Protein AF-A0A9X1MPF7-F1 (afdb_monomer_lite)

Secondary structure (DSSP, 8-state):
--TTTT-HHHHHHHHHHHHHTT---HHHHHHHHHHHHHHHHHHT--S-HHHHHHHHHT--TTHHHHHHHHHHHHHHHHHHTT----HHHHHHHHHHHHS--------------

Radius of gyration: 17.19 Å; chains: 1; bounding box: 31×60×39 Å

pLDDT: mean 84.71, std 15.12, range [46.09, 96.06]

Structure (mmCIF, N/CA/C/O backbone):
data_AF-A0A9X1MPF7-F1
#
_entry.id   AF-A0A9X1MPF7-F1
#
loop_
_atom_site.group_PDB
_atom_site.id
_atom_site.type_symbol
_atom_site.label_atom_id
_atom_site.label_alt_id
_atom_site.label_comp_id
_atom_site.label_asym_id
_atom_site.label_entity_id
_atom_site.label_seq_id
_atom_site.pdbx_PDB_ins_code
_atom_site.Cartn_x
_atom_site.Cartn_y
_atom_site.Cartn_z
_atom_site.occupancy
_atom_site.B_iso_or_equiv
_atom_site.auth_seq_id
_atom_site.auth_comp_id
_atom_site.auth_asym_id
_atom_site.auth_atom_id
_atom_site.pdbx_PDB_model_num
ATOM 1 N N . MET A 1 1 ? -15.363 -16.070 -10.287 1.00 47.88 1 MET A N 1
ATOM 2 C CA . MET A 1 1 ? -15.339 -15.785 -8.842 1.00 47.88 1 MET A CA 1
ATOM 3 C C . MET A 1 1 ? -14.315 -14.691 -8.651 1.00 47.88 1 MET A C 1
ATOM 5 O O . MET A 1 1 ? -13.195 -14.834 -9.128 1.00 47.88 1 MET A O 1
ATOM 9 N N . SER A 1 2 ? -14.734 -13.536 -8.148 1.00 58.28 2 SER A N 1
ATOM 10 C CA . SER A 1 2 ? -13.837 -12.397 -7.958 1.00 58.28 2 SER A CA 1
ATOM 11 C C . SER A 1 2 ? -12.831 -12.764 -6.867 1.00 58.28 2 SER A C 1
ATOM 13 O O . SER A 1 2 ? -13.246 -13.209 -5.804 1.00 58.28 2 SER A O 1
ATOM 15 N N . ARG A 1 3 ? -11.527 -12.550 -7.092 1.00 61.03 3 ARG A N 1
ATOM 16 C CA . ARG A 1 3 ? -10.439 -12.687 -6.090 1.00 61.03 3 ARG A CA 1
ATOM 17 C C . ARG A 1 3 ? -10.778 -12.042 -4.733 1.00 61.03 3 ARG A C 1
ATOM 19 O O . ARG A 1 3 ? -10.236 -12.419 -3.700 1.00 61.03 3 ARG A O 1
ATOM 26 N N . TYR A 1 4 ? -11.691 -11.073 -4.754 1.00 65.56 4 TYR A N 1
ATOM 27 C CA . TYR A 1 4 ? -12.123 -10.271 -3.617 1.00 65.56 4 TYR A CA 1
ATOM 28 C C . TYR A 1 4 ? -13.459 -10.719 -2.996 1.00 65.56 4 TYR A C 1
ATOM 30 O O . TYR A 1 4 ? -13.888 -10.123 -2.007 1.00 65.56 4 TYR A O 1
ATOM 38 N N . GLU A 1 5 ? -14.137 -11.740 -3.538 1.00 55.34 5 GLU A N 1
ATOM 39 C CA . GLU A 1 5 ? -15.345 -12.309 -2.923 1.00 55.34 5 GLU A CA 1
ATOM 40 C C . GLU A 1 5 ? -14.992 -12.898 -1.550 1.00 55.34 5 GLU A C 1
ATOM 42 O O . GLU A 1 5 ? -14.202 -13.830 -1.434 1.00 55.34 5 GLU A O 1
ATOM 47 N N . GLY A 1 6 ? -15.541 -12.302 -0.487 1.00 62.19 6 GLY A N 1
ATOM 48 C CA . GLY A 1 6 ? -15.300 -12.723 0.897 1.00 62.19 6 GLY A CA 1
ATOM 49 C C . GLY A 1 6 ? -13.964 -12.275 1.504 1.00 62.19 6 GLY A C 1
ATOM 50 O O . GLY A 1 6 ? -13.752 -12.495 2.693 1.00 62.19 6 GLY A O 1
ATOM 51 N N . LYS A 1 7 ? -13.084 -11.604 0.743 1.00 69.12 7 LYS A N 1
ATOM 52 C CA . LYS A 1 7 ? -11.764 -11.136 1.214 1.00 69.12 7 LYS A CA 1
ATOM 53 C C . LYS A 1 7 ? -11.575 -9.620 1.012 1.00 69.12 7 LYS A C 1
ATOM 55 O O . LYS A 1 7 ? -10.632 -9.209 0.333 1.00 69.12 7 LYS A O 1
ATOM 60 N N . PRO A 1 8 ? -12.424 -8.753 1.606 1.00 74.62 8 PRO A N 1
ATOM 61 C CA . PRO A 1 8 ? -12.294 -7.295 1.464 1.00 74.62 8 PRO A CA 1
ATOM 62 C C . PRO A 1 8 ? -10.932 -6.773 1.949 1.00 74.62 8 PRO A C 1
ATOM 64 O O . PRO A 1 8 ? -10.425 -5.778 1.437 1.00 74.62 8 PRO A O 1
ATOM 67 N N . PHE A 1 9 ? -10.306 -7.487 2.884 1.00 83.31 9 PHE A N 1
ATOM 68 C CA . PHE A 1 9 ? -9.011 -7.129 3.444 1.00 83.31 9 PHE A CA 1
ATOM 69 C C . PHE A 1 9 ? -7.839 -7.302 2.464 1.00 83.31 9 PHE A C 1
ATOM 71 O O . PHE A 1 9 ? -6.931 -6.478 2.452 1.00 83.31 9 PHE A O 1
ATOM 78 N N . VAL A 1 10 ? -7.894 -8.285 1.556 1.00 86.44 10 VAL A N 1
ATOM 79 C CA . VAL A 1 10 ? -6.868 -8.468 0.507 1.00 86.44 10 VAL A CA 1
ATOM 80 C C . VAL A 1 10 ? -6.771 -7.221 -0.370 1.00 86.44 10 VAL A C 1
ATOM 82 O O . VAL A 1 10 ? -5.675 -6.748 -0.663 1.00 86.44 10 VAL A O 1
ATOM 85 N N . ARG A 1 11 ? -7.914 -6.621 -0.720 1.00 87.44 11 ARG A N 1
ATOM 86 C CA . ARG A 1 11 ? -7.928 -5.380 -1.500 1.00 87.44 11 ARG A CA 1
ATOM 87 C C . ARG A 1 11 ? -7.300 -4.207 -0.740 1.00 87.44 11 ARG A C 1
ATOM 89 O O . ARG A 1 11 ? -6.639 -3.381 -1.360 1.00 87.44 11 ARG A O 1
ATOM 96 N N . LEU A 1 12 ? -7.481 -4.139 0.582 1.00 90.00 12 LEU A N 1
ATOM 97 C CA . LEU A 1 12 ? -6.854 -3.110 1.420 1.00 90.00 12 LEU A CA 1
ATOM 98 C C . LEU A 1 12 ? -5.329 -3.249 1.440 1.00 90.00 12 LEU A C 1
ATOM 100 O O . LEU A 1 12 ? -4.634 -2.240 1.344 1.00 90.00 12 LEU A O 1
ATOM 104 N N . ILE A 1 13 ? -4.810 -4.479 1.490 1.00 91.81 13 ILE A N 1
ATOM 105 C CA . ILE A 1 13 ? -3.366 -4.741 1.426 1.00 91.81 13 ILE A CA 1
ATOM 106 C C . ILE A 1 13 ? -2.806 -4.348 0.051 1.00 91.81 13 ILE A C 1
ATOM 108 O O . ILE A 1 13 ? -1.774 -3.688 -0.022 1.00 91.81 13 ILE A O 1
ATOM 112 N N . GLU A 1 14 ? -3.497 -4.676 -1.046 1.00 92.44 14 GLU A N 1
ATOM 113 C CA . GLU A 1 14 ? -3.086 -4.232 -2.389 1.00 92.44 14 GLU A CA 1
ATOM 114 C C . GLU A 1 14 ? -3.006 -2.699 -2.467 1.00 92.44 14 GLU A C 1
ATOM 116 O O . GLU A 1 14 ? -2.018 -2.150 -2.951 1.00 92.44 14 GLU A O 1
ATOM 121 N N . CYS A 1 15 ? -4.009 -1.994 -1.933 1.00 93.75 15 CYS A N 1
ATOM 122 C CA . CYS A 1 15 ? -3.995 -0.535 -1.840 1.00 93.75 15 CYS A CA 1
ATOM 123 C C . CYS A 1 15 ? -2.854 -0.002 -0.961 1.00 93.75 15 CYS A C 1
ATOM 125 O O . CYS A 1 15 ? -2.256 1.017 -1.309 1.00 93.75 15 CYS A O 1
ATOM 127 N N . TYR A 1 16 ? -2.531 -0.680 0.144 1.00 94.56 16 TYR A N 1
ATOM 128 C CA . TYR A 1 16 ? -1.381 -0.346 0.986 1.00 94.56 16 TYR A CA 1
ATOM 129 C C . TYR A 1 16 ? -0.074 -0.436 0.195 1.00 94.56 16 TYR A C 1
ATOM 131 O O . TYR A 1 16 ? 0.711 0.508 0.210 1.00 94.56 16 TYR A O 1
ATOM 139 N N . ILE A 1 17 ? 0.122 -1.519 -0.563 1.00 94.88 17 ILE A N 1
ATOM 140 C CA . ILE A 1 17 ? 1.320 -1.715 -1.389 1.00 94.88 17 ILE A CA 1
ATOM 141 C C . ILE A 1 17 ? 1.421 -0.637 -2.470 1.00 94.88 17 ILE A C 1
ATOM 143 O O . ILE A 1 17 ? 2.481 -0.039 -2.629 1.00 94.88 17 ILE A O 1
ATOM 147 N N . LEU A 1 18 ? 0.319 -0.341 -3.169 1.00 95.69 18 LEU A N 1
ATOM 148 C CA . LEU A 1 18 ? 0.268 0.743 -4.157 1.00 95.69 18 LEU A CA 1
ATOM 149 C C . LEU A 1 18 ? 0.615 2.100 -3.530 1.00 95.69 18 LEU A C 1
ATOM 151 O O . LEU A 1 18 ? 1.327 2.893 -4.139 1.00 95.69 18 LEU A O 1
ATOM 155 N N . SER A 1 19 ? 0.143 2.360 -2.307 1.00 95.00 19 SER A N 1
ATOM 156 C CA . SER A 1 19 ? 0.476 3.584 -1.574 1.00 95.00 19 SER A CA 1
ATOM 157 C C . SER A 1 19 ? 1.950 3.635 -1.187 1.00 95.00 19 SER A C 1
ATOM 159 O O . SER A 1 19 ? 2.540 4.707 -1.257 1.00 95.00 19 SER A O 1
ATOM 161 N N . ALA A 1 20 ? 2.544 2.509 -0.784 1.00 95.19 20 ALA A N 1
ATOM 162 C CA . ALA A 1 20 ? 3.949 2.440 -0.394 1.00 95.19 20 ALA A CA 1
ATOM 163 C C . ALA A 1 20 ? 4.891 2.741 -1.570 1.00 95.19 20 ALA A C 1
ATOM 165 O O . ALA A 1 20 ? 5.951 3.330 -1.376 1.00 95.19 20 ALA A O 1
ATOM 166 N N . ILE A 1 21 ? 4.500 2.384 -2.796 1.00 95.12 21 ILE A N 1
ATOM 167 C CA . ILE A 1 21 ? 5.284 2.653 -4.012 1.00 95.12 21 ILE A CA 1
ATOM 168 C C . ILE A 1 21 ? 4.881 3.952 -4.728 1.00 95.12 21 ILE A C 1
ATOM 170 O O . ILE A 1 21 ? 5.337 4.180 -5.843 1.00 95.12 21 ILE A O 1
ATOM 174 N N . ASP A 1 22 ? 4.040 4.786 -4.104 1.00 93.38 22 ASP A N 1
ATOM 175 C CA . ASP A 1 22 ? 3.557 6.065 -4.645 1.00 93.38 22 ASP A CA 1
ATOM 176 C C . ASP A 1 22 ? 2.759 5.937 -5.970 1.00 93.38 22 ASP A C 1
ATOM 178 O O . ASP A 1 22 ? 2.633 6.887 -6.740 1.00 93.38 22 ASP A O 1
ATOM 182 N N . GLU A 1 23 ? 2.153 4.768 -6.212 1.00 95.06 23 GLU A N 1
ATOM 183 C CA . GLU A 1 23 ? 1.352 4.448 -7.409 1.00 95.06 23 GLU A CA 1
ATOM 184 C C . GLU A 1 23 ? -0.149 4.313 -7.095 1.00 95.06 23 GLU A C 1
ATOM 186 O O . GLU A 1 23 ? -0.922 3.844 -7.930 1.00 95.06 23 GLU A O 1
ATOM 191 N N . LEU A 1 24 ? -0.599 4.693 -5.891 1.00 93.75 24 LEU A N 1
ATOM 192 C CA . LEU A 1 24 ? -2.019 4.667 -5.530 1.00 93.75 24 LEU A CA 1
ATOM 193 C C . LEU A 1 24 ? -2.761 5.855 -6.170 1.00 93.75 24 LEU A C 1
ATOM 195 O O . LEU A 1 24 ? -2.492 7.007 -5.826 1.00 93.75 24 LEU A O 1
ATOM 199 N N . PRO A 1 25 ? -3.763 5.620 -7.039 1.00 91.69 25 PRO A N 1
ATOM 200 C CA . PRO A 1 25 ? -4.562 6.710 -7.582 1.00 91.69 25 PRO A CA 1
ATOM 201 C C . PRO A 1 25 ? -5.352 7.440 -6.487 1.00 91.69 25 PRO A C 1
ATOM 203 O O . PRO A 1 25 ? -6.024 6.807 -5.671 1.00 91.69 25 PRO A O 1
ATOM 206 N N . ALA A 1 26 ? -5.380 8.774 -6.547 1.00 90.19 26 ALA A N 1
ATOM 207 C CA . ALA A 1 26 ? -6.057 9.624 -5.558 1.00 90.19 26 ALA A CA 1
ATOM 208 C C . ALA A 1 26 ? -7.546 9.277 -5.345 1.00 90.19 26 ALA A C 1
ATOM 210 O O . ALA A 1 26 ? -8.077 9.421 -4.247 1.00 90.19 26 ALA A O 1
ATOM 211 N N . VAL A 1 27 ? -8.234 8.775 -6.378 1.00 90.75 27 VAL A N 1
ATOM 212 C CA . VAL A 1 27 ? -9.636 8.326 -6.271 1.00 90.75 27 VAL A CA 1
ATOM 213 C C . VAL A 1 27 ? -9.779 7.125 -5.330 1.00 90.75 27 VAL A C 1
ATOM 215 O O . VAL A 1 27 ? -10.782 7.011 -4.628 1.00 90.75 27 VAL A O 1
ATOM 218 N N . TYR A 1 28 ? -8.800 6.217 -5.309 1.00 89.19 28 TYR A N 1
ATOM 219 C CA . TYR A 1 28 ? -8.801 5.100 -4.367 1.00 89.19 28 TYR A CA 1
ATOM 220 C C . TYR A 1 28 ? -8.424 5.562 -2.964 1.00 89.19 28 TYR A C 1
ATOM 222 O O . TYR A 1 28 ? -9.079 5.152 -2.013 1.00 89.19 28 TYR A O 1
ATOM 230 N N . GLU A 1 29 ? -7.443 6.458 -2.835 1.00 90.50 29 GLU A N 1
ATOM 231 C CA . GLU A 1 29 ? -7.074 7.043 -1.543 1.00 90.50 29 GLU A CA 1
ATOM 232 C C . GLU A 1 29 ? -8.270 7.723 -0.859 1.00 90.50 29 GLU A C 1
ATOM 234 O O . GLU A 1 29 ? -8.554 7.438 0.302 1.00 90.50 29 GLU A O 1
ATOM 239 N N . GL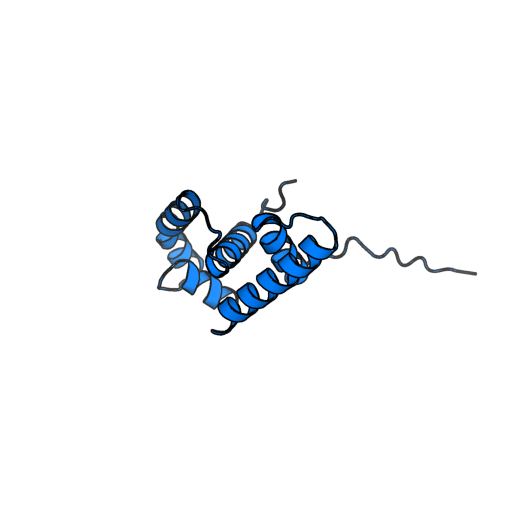N A 1 30 ? -9.034 8.544 -1.588 1.00 91.44 30 GLN A N 1
ATOM 240 C CA . GLN A 1 30 ? -10.233 9.196 -1.051 1.00 91.44 30 GLN A CA 1
ATOM 241 C C . GLN A 1 30 ? -11.252 8.182 -0.522 1.00 91.44 30 GLN A C 1
ATOM 243 O O . GLN A 1 30 ? -11.715 8.315 0.608 1.00 91.44 30 GLN A O 1
ATOM 248 N N . LYS A 1 31 ? -11.533 7.120 -1.289 1.00 90.31 31 LYS A N 1
ATOM 249 C CA . LYS A 1 31 ? -12.445 6.052 -0.853 1.00 90.31 31 LYS A CA 1
ATOM 250 C C . LYS A 1 31 ? -11.947 5.342 0.405 1.00 90.31 31 LYS A C 1
ATOM 252 O O . LYS A 1 31 ? -12.745 5.027 1.280 1.00 90.31 31 LYS A O 1
ATOM 257 N N . LEU A 1 32 ? -10.641 5.091 0.516 1.00 91.50 32 LEU A N 1
ATOM 258 C CA . LEU A 1 32 ? -10.050 4.462 1.702 1.00 91.50 32 LEU A CA 1
ATOM 259 C C . LEU A 1 32 ? -10.183 5.360 2.932 1.00 91.50 32 LEU A C 1
ATOM 261 O O . LEU A 1 32 ? -10.518 4.866 4.006 1.00 91.50 32 LEU A O 1
ATOM 265 N N . VAL A 1 33 ? -9.989 6.673 2.770 1.00 91.56 33 VAL A N 1
ATOM 266 C CA . VAL A 1 33 ? -10.202 7.665 3.833 1.00 91.56 33 VAL A CA 1
ATOM 267 C C . VAL A 1 33 ? -11.665 7.691 4.284 1.00 91.56 33 VAL A C 1
ATOM 269 O O . VAL A 1 33 ? -11.927 7.682 5.484 1.00 91.56 33 VAL A O 1
ATOM 272 N N . GLU A 1 34 ? -12.621 7.652 3.354 1.00 92.25 34 GLU A N 1
ATOM 273 C CA . GLU A 1 34 ? -14.054 7.563 3.676 1.00 92.25 34 GLU A CA 1
ATOM 274 C C . GLU A 1 34 ? -14.415 6.264 4.415 1.00 92.25 34 GLU A C 1
ATOM 276 O O . GLU A 1 34 ? -15.339 6.246 5.228 1.00 92.25 34 GLU A O 1
ATOM 281 N N . MET A 1 35 ? -13.668 5.184 4.173 1.00 88.94 35 MET A N 1
ATOM 282 C CA . MET A 1 35 ? -13.847 3.894 4.840 1.00 88.94 35 MET A CA 1
ATOM 283 C C . MET A 1 35 ? -13.153 3.796 6.205 1.00 88.94 35 MET A C 1
ATOM 285 O O . MET A 1 35 ? -13.463 2.868 6.954 1.00 88.94 35 MET A O 1
ATOM 289 N N . VAL A 1 36 ? -12.266 4.734 6.569 1.00 90.94 36 VAL A N 1
ATOM 290 C CA . VAL A 1 36 ? -11.538 4.721 7.855 1.00 90.94 36 VAL A CA 1
ATOM 291 C C . VAL A 1 36 ? -12.461 4.472 9.051 1.00 90.94 36 VAL A C 1
ATOM 293 O O . VAL A 1 36 ? -12.136 3.581 9.830 1.00 90.94 36 VAL A O 1
ATOM 296 N N . PRO A 1 37 ? -13.613 5.156 9.221 1.00 91.50 37 PRO A N 1
ATOM 297 C CA . PRO A 1 37 ? -14.477 4.923 10.379 1.00 91.50 37 PRO A CA 1
ATOM 298 C C . PRO A 1 37 ? -14.945 3.465 10.500 1.00 91.50 37 PRO A C 1
ATOM 300 O O . PRO A 1 37 ? -14.907 2.898 11.587 1.00 91.50 37 PRO A O 1
ATOM 303 N N . ALA A 1 38 ? -15.312 2.836 9.380 1.00 89.50 38 ALA A N 1
ATOM 304 C CA . ALA A 1 38 ? -15.729 1.437 9.358 1.00 89.50 38 ALA A CA 1
ATOM 305 C C . ALA A 1 38 ? -14.560 0.484 9.654 1.00 89.50 38 ALA A C 1
ATOM 307 O O . ALA A 1 38 ? -14.747 -0.520 10.339 1.00 89.50 38 ALA A O 1
ATOM 308 N N . LEU A 1 39 ? -13.352 0.798 9.173 1.00 88.94 39 LEU A N 1
ATOM 309 C CA . LEU A 1 39 ? -12.144 0.025 9.478 1.00 88.94 39 LEU A CA 1
ATOM 310 C C . LEU A 1 39 ? -11.808 0.088 10.969 1.00 88.94 39 LEU A C 1
ATOM 312 O O . LEU A 1 39 ? -11.569 -0.951 11.580 1.00 88.94 39 LEU A O 1
ATOM 316 N N . LYS A 1 40 ? -11.860 1.283 11.564 1.00 90.81 40 LYS A N 1
ATOM 317 C CA . LYS A 1 40 ? -11.638 1.463 13.001 1.00 90.81 40 LYS A CA 1
ATOM 318 C C . LYS A 1 40 ? -12.636 0.668 13.831 1.00 90.81 40 LYS A C 1
ATOM 320 O O . LYS A 1 40 ? -12.233 -0.013 14.762 1.00 90.81 40 LYS A O 1
ATOM 325 N N . GLU A 1 41 ? -13.919 0.706 13.474 1.00 91.50 41 GLU A N 1
ATOM 326 C CA . GLU A 1 41 ? -14.956 -0.060 14.175 1.00 91.50 41 GLU A CA 1
ATOM 327 C C . GLU A 1 41 ? -14.759 -1.576 14.013 1.00 91.50 41 GLU A C 1
ATOM 329 O O . GLU A 1 41 ? -14.887 -2.325 14.977 1.00 91.50 41 GLU A O 1
ATOM 334 N N . THR A 1 42 ? -14.392 -2.026 12.810 1.00 89.50 42 THR A N 1
ATOM 335 C CA . THR A 1 42 ? -14.217 -3.454 12.497 1.00 89.50 42 THR A CA 1
ATOM 336 C C . THR A 1 42 ? -13.003 -4.060 13.200 1.00 89.50 42 THR A C 1
ATOM 338 O O . THR A 1 42 ? -13.083 -5.177 13.707 1.00 89.50 42 THR A O 1
ATOM 341 N N . TYR A 1 43 ? -11.876 -3.345 13.216 1.00 88.19 43 TYR A N 1
ATOM 342 C CA . TYR A 1 43 ? -10.606 -3.846 13.749 1.00 88.19 43 TYR A CA 1
ATOM 343 C C . TYR A 1 43 ? -10.296 -3.335 15.162 1.00 88.19 43 TYR A C 1
ATOM 345 O O . TYR A 1 43 ? -9.371 -3.836 15.792 1.00 88.19 43 TYR A O 1
ATOM 353 N N . ASN A 1 44 ? -11.079 -2.380 15.676 1.00 91.88 44 ASN A N 1
ATOM 354 C CA . ASN A 1 44 ? -10.869 -1.711 16.963 1.00 91.88 44 ASN A CA 1
ATOM 355 C C . ASN A 1 44 ? -9.456 -1.101 17.090 1.00 91.88 44 ASN A C 1
ATOM 357 O O . ASN A 1 44 ? -8.821 -1.182 18.142 1.00 91.88 44 ASN A O 1
ATOM 361 N N . ILE A 1 45 ? -8.969 -0.508 15.997 1.00 92.00 45 ILE A N 1
ATOM 362 C CA . ILE A 1 45 ? -7.661 0.152 15.885 1.00 92.00 45 ILE A CA 1
ATOM 363 C C . ILE A 1 45 ? -7.893 1.610 15.497 1.00 92.00 45 ILE A C 1
ATOM 365 O O . ILE A 1 45 ? -8.761 1.909 14.680 1.00 92.00 45 ILE A O 1
ATOM 369 N N . GLU A 1 46 ? -7.126 2.523 16.085 1.00 90.62 46 GLU A N 1
ATOM 370 C CA . GLU A 1 46 ? -7.187 3.955 15.788 1.00 90.62 46 GLU A CA 1
ATOM 371 C C . GLU A 1 46 ? -6.159 4.366 14.718 1.00 90.62 46 GLU A C 1
ATOM 373 O O . GLU A 1 46 ? -5.283 3.600 14.341 1.00 90.62 46 GLU A O 1
ATOM 378 N N . GLY A 1 47 ? -6.263 5.600 14.218 1.00 90.94 47 GLY A N 1
ATOM 379 C CA . GLY A 1 47 ? -5.346 6.138 13.201 1.00 90.94 47 GLY A CA 1
ATOM 380 C C . GLY A 1 47 ? -5.903 6.162 11.773 1.00 90.94 47 GLY A C 1
ATOM 381 O O . GLY A 1 47 ? -7.113 6.221 11.543 1.00 90.94 47 GLY A O 1
ATOM 382 N N . THR A 1 48 ? -5.000 6.225 10.805 1.00 92.94 48 THR A N 1
ATOM 383 C CA . THR A 1 48 ? -5.262 6.223 9.363 1.00 92.94 48 THR A CA 1
ATOM 384 C C . THR A 1 48 ? -5.529 4.809 8.854 1.00 92.94 48 THR A C 1
ATOM 386 O O . THR A 1 48 ? -5.171 3.823 9.492 1.00 92.94 48 THR A O 1
ATOM 389 N N . TRP A 1 49 ? -6.115 4.679 7.659 1.00 93.12 49 TRP A N 1
ATOM 390 C CA . TRP A 1 49 ? -6.326 3.357 7.055 1.00 93.12 49 TRP A CA 1
ATOM 391 C C . TRP A 1 49 ? -5.006 2.582 6.884 1.00 93.12 49 TRP A C 1
ATOM 393 O O . TRP A 1 49 ? -5.009 1.360 6.992 1.00 93.12 49 TRP A O 1
ATOM 403 N N . ARG A 1 50 ? -3.879 3.280 6.659 1.00 92.75 50 ARG A N 1
ATOM 404 C CA . ARG A 1 50 ? -2.548 2.664 6.550 1.00 92.75 50 ARG A CA 1
ATOM 405 C C . ARG A 1 50 ? -2.067 2.099 7.878 1.00 92.75 50 ARG A C 1
ATOM 407 O O . ARG A 1 50 ? -1.578 0.977 7.889 1.00 92.75 50 ARG A O 1
ATOM 414 N N . GLU A 1 51 ? -2.229 2.848 8.967 1.00 92.50 51 GLU A N 1
ATOM 415 C CA . GLU A 1 51 ? -1.882 2.387 10.319 1.00 92.50 51 GLU A CA 1
ATOM 416 C C . GLU A 1 51 ? -2.728 1.175 10.709 1.00 92.50 51 GLU A C 1
ATOM 418 O O . GLU A 1 51 ? -2.175 0.169 11.138 1.00 92.50 51 GLU A O 1
ATOM 423 N N . VAL A 1 52 ? -4.040 1.209 10.437 1.00 92.19 52 VAL A N 1
ATOM 424 C CA . VAL A 1 52 ? -4.925 0.058 10.675 1.00 92.19 52 VAL A CA 1
ATOM 425 C C . VAL A 1 52 ? -4.442 -1.172 9.905 1.00 92.19 52 VAL A C 1
ATOM 427 O O . VAL A 1 52 ? -4.329 -2.246 10.482 1.00 92.19 52 VAL A O 1
ATOM 430 N N . VAL A 1 53 ? -4.129 -1.044 8.611 1.00 91.44 53 VAL A N 1
ATOM 431 C CA . VAL A 1 53 ? -3.647 -2.184 7.813 1.00 91.44 53 VAL A CA 1
ATOM 432 C C . VAL A 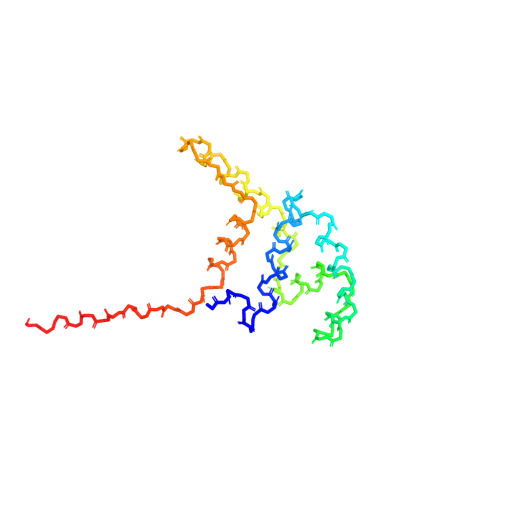1 53 ? -2.299 -2.692 8.324 1.00 91.44 53 VAL A C 1
ATOM 434 O O . VAL A 1 53 ? -2.150 -3.900 8.491 1.00 91.44 53 VAL A O 1
ATOM 437 N N . ALA A 1 54 ? -1.342 -1.801 8.594 1.00 92.31 54 ALA A N 1
ATOM 438 C CA . ALA A 1 54 ? -0.026 -2.176 9.104 1.00 92.31 54 ALA A CA 1
ATOM 439 C C . ALA A 1 54 ? -0.127 -2.897 10.455 1.00 92.31 54 ALA A C 1
ATOM 441 O O . ALA A 1 54 ? 0.526 -3.918 10.649 1.00 92.31 54 ALA A O 1
ATOM 442 N N . GLU A 1 55 ? -0.995 -2.428 11.351 1.00 92.06 55 GLU A N 1
ATOM 443 C CA . GLU A 1 55 ? -1.207 -3.044 12.657 1.00 92.06 55 GLU A CA 1
ATOM 444 C C . GLU A 1 55 ? -1.935 -4.388 12.543 1.00 92.06 55 GLU A C 1
ATOM 446 O O . GLU A 1 55 ? -1.478 -5.372 13.114 1.00 92.06 55 GLU A O 1
ATOM 451 N N . VAL A 1 56 ? -3.001 -4.504 11.746 1.00 89.75 56 VAL A N 1
ATOM 452 C CA . VAL A 1 56 ? -3.682 -5.801 11.540 1.00 89.75 56 VAL A CA 1
ATOM 453 C C . VAL A 1 56 ? -2.730 -6.840 10.938 1.00 89.75 56 VAL A C 1
ATOM 455 O O . VAL A 1 56 ? -2.775 -8.013 11.305 1.00 89.75 56 VAL A O 1
ATOM 458 N N . MET A 1 57 ? -1.855 -6.408 10.031 1.00 89.56 57 MET A N 1
ATOM 459 C CA . MET A 1 57 ? -0.874 -7.265 9.362 1.00 89.56 57 MET A CA 1
ATOM 460 C C . MET A 1 57 ? 0.403 -7.488 10.169 1.00 89.56 57 MET A C 1
ATOM 462 O O . MET A 1 57 ? 1.215 -8.327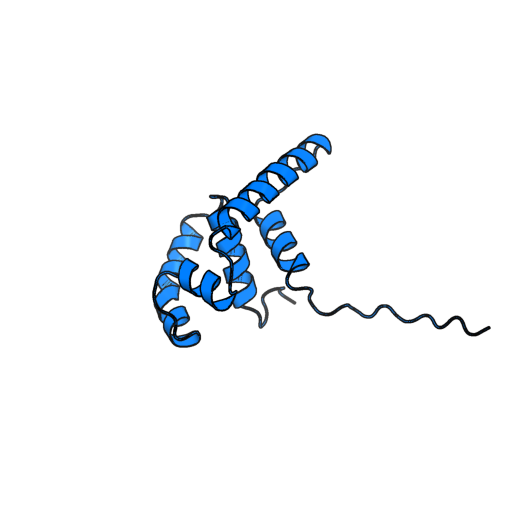 9.784 1.00 89.56 57 MET A O 1
ATOM 466 N N . GLN A 1 58 ? 0.583 -6.742 11.263 1.00 90.00 58 GLN A N 1
ATOM 467 C CA . GLN A 1 58 ? 1.820 -6.692 12.043 1.00 90.00 58 GLN A CA 1
ATOM 468 C C . GLN A 1 58 ? 3.045 -6.398 11.159 1.00 90.00 58 GLN A C 1
ATOM 470 O O . GLN A 1 58 ? 4.108 -7.000 11.317 1.00 90.00 58 GLN A O 1
ATOM 475 N N . PHE A 1 59 ? 2.887 -5.495 10.189 1.00 90.50 59 PHE A N 1
ATOM 476 C CA . PHE A 1 59 ? 3.985 -5.097 9.320 1.00 90.50 59 PHE A CA 1
ATOM 477 C C . PHE A 1 59 ? 5.048 -4.304 10.091 1.00 90.50 59 PHE A C 1
ATOM 479 O O . PHE A 1 59 ? 4.700 -3.464 10.923 1.00 90.50 59 PHE A O 1
ATOM 486 N N . PRO A 1 60 ? 6.342 -4.533 9.808 1.00 91.12 60 PRO A N 1
ATOM 487 C CA . PRO A 1 60 ? 7.408 -3.733 10.390 1.00 91.12 60 PRO A CA 1
ATOM 488 C C . PRO A 1 60 ? 7.405 -2.314 9.810 1.00 91.12 60 PRO A C 1
ATOM 490 O O . PRO A 1 60 ? 6.997 -2.103 8.671 1.00 91.12 60 PRO A O 1
ATOM 493 N N . ASP A 1 61 ? 7.966 -1.349 10.541 1.00 88.81 61 ASP A N 1
ATOM 494 C CA . ASP A 1 61 ? 8.121 0.033 10.055 1.00 88.81 61 ASP A CA 1
ATOM 495 C C . ASP A 1 61 ? 8.973 0.127 8.769 1.00 88.81 61 ASP A C 1
ATOM 497 O O . ASP A 1 61 ? 8.869 1.093 8.014 1.00 88.81 61 ASP A O 1
ATOM 501 N N . SER A 1 62 ? 9.812 -0.884 8.499 1.00 93.06 62 SER A N 1
ATOM 502 C CA . SER A 1 62 ? 10.635 -0.994 7.286 1.00 93.06 62 SER A CA 1
ATOM 503 C C . SER A 1 62 ? 9.864 -1.433 6.043 1.00 93.06 62 SER A C 1
ATOM 505 O O . SER A 1 62 ? 10.411 -1.339 4.943 1.00 93.06 62 SER A O 1
ATOM 507 N N . ILE A 1 63 ? 8.615 -1.893 6.181 1.00 92.88 63 ILE A N 1
ATOM 508 C CA . ILE A 1 63 ? 7.880 -2.547 5.092 1.00 92.88 63 ILE A CA 1
ATOM 509 C C . ILE A 1 63 ? 7.748 -1.659 3.851 1.00 92.88 63 ILE A C 1
ATOM 511 O O . ILE A 1 63 ? 7.869 -2.141 2.728 1.00 92.88 63 ILE A O 1
ATOM 515 N N . ASP A 1 64 ? 7.565 -0.351 4.033 1.00 93.38 64 ASP A N 1
ATOM 516 C CA . ASP A 1 64 ? 7.472 0.614 2.937 1.00 93.38 64 ASP A CA 1
ATOM 517 C C . ASP A 1 64 ? 8.772 0.662 2.121 1.00 93.38 64 ASP A C 1
ATOM 519 O O . ASP A 1 64 ? 8.748 0.709 0.889 1.00 93.38 64 ASP A O 1
ATOM 523 N N . GLU A 1 65 ? 9.920 0.646 2.804 1.00 94.50 65 GLU A N 1
ATOM 524 C CA . GLU A 1 65 ? 11.236 0.646 2.165 1.00 94.50 65 GLU A CA 1
ATOM 525 C C . GLU A 1 65 ? 11.487 -0.677 1.432 1.00 94.50 65 GLU A C 1
ATOM 527 O O . GLU A 1 65 ? 11.943 -0.673 0.285 1.00 94.50 65 GLU A O 1
ATOM 532 N N . GLU A 1 66 ? 11.111 -1.798 2.046 1.00 93.94 66 GLU A N 1
ATOM 533 C CA . GLU A 1 66 ? 11.218 -3.129 1.447 1.00 93.94 66 GLU A CA 1
ATOM 534 C C . GLU A 1 66 ? 10.358 -3.247 0.180 1.00 93.94 66 GLU A C 1
ATOM 536 O O . GLU A 1 66 ? 10.854 -3.663 -0.871 1.00 93.94 66 GLU A O 1
ATOM 541 N N . LEU A 1 67 ? 9.101 -2.791 0.228 1.00 94.75 67 LEU A N 1
ATOM 542 C CA . LEU A 1 67 ? 8.192 -2.782 -0.921 1.00 94.75 67 LEU A CA 1
ATOM 543 C C . LEU A 1 67 ? 8.723 -1.912 -2.066 1.00 94.75 67 LEU A C 1
ATOM 545 O O . LEU A 1 67 ? 8.709 -2.341 -3.223 1.00 94.75 67 LEU A O 1
ATOM 549 N N . ARG A 1 68 ? 9.249 -0.719 -1.763 1.00 95.69 68 ARG A N 1
ATOM 550 C CA . ARG A 1 68 ? 9.896 0.156 -2.757 1.00 95.69 68 ARG A CA 1
ATOM 551 C C . ARG A 1 68 ? 11.138 -0.494 -3.364 1.00 95.69 68 ARG A C 1
ATOM 553 O O . ARG A 1 68 ? 11.354 -0.398 -4.574 1.00 95.69 68 ARG A O 1
ATOM 560 N N . GLY A 1 69 ? 11.951 -1.166 -2.551 1.00 95.88 69 GLY A N 1
ATOM 561 C CA . GLY A 1 69 ? 13.118 -1.918 -3.009 1.00 95.88 69 GLY A CA 1
ATOM 562 C C . GLY A 1 69 ? 12.734 -3.040 -3.9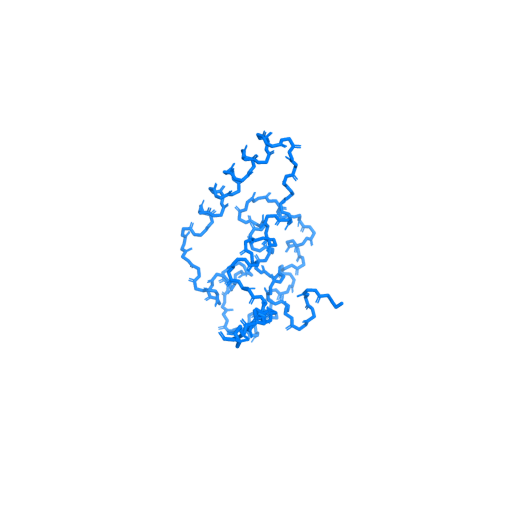76 1.00 95.88 69 GLY A C 1
ATOM 563 O O . GLY A 1 69 ? 13.279 -3.122 -5.081 1.00 95.88 69 GLY A O 1
ATOM 564 N N . MET A 1 70 ? 11.742 -3.851 -3.601 1.00 94.44 70 MET A N 1
ATOM 565 C CA . MET A 1 70 ? 11.194 -4.920 -4.440 1.00 94.44 70 MET A CA 1
ATOM 566 C C . MET A 1 70 ? 10.612 -4.383 -5.750 1.00 94.44 70 MET A C 1
ATOM 568 O O . MET A 1 70 ? 10.877 -4.946 -6.811 1.00 94.44 70 MET A O 1
ATOM 572 N N . TRP A 1 71 ? 9.856 -3.285 -5.698 1.00 96.06 71 TRP A N 1
ATOM 573 C CA . TRP A 1 71 ? 9.286 -2.642 -6.880 1.00 96.06 71 TRP A CA 1
ATOM 574 C C . TRP A 1 71 ? 10.365 -2.211 -7.874 1.00 96.06 71 TRP A C 1
ATOM 576 O O . TRP A 1 71 ? 10.331 -2.614 -9.037 1.00 96.06 71 TRP A O 1
ATOM 586 N N . ASN A 1 72 ? 11.374 -1.471 -7.408 1.00 95.69 72 ASN A N 1
ATOM 587 C CA . ASN A 1 72 ? 12.481 -1.016 -8.249 1.00 95.69 72 ASN A CA 1
ATOM 588 C C . ASN A 1 72 ? 13.266 -2.189 -8.858 1.00 95.69 72 ASN A C 1
ATOM 590 O O . ASN A 1 72 ? 13.618 -2.165 -10.040 1.00 95.69 72 ASN A O 1
ATOM 594 N N . HIS A 1 73 ? 13.515 -3.236 -8.069 1.00 95.38 73 HIS A N 1
ATOM 595 C CA . HIS A 1 73 ? 14.196 -4.438 -8.541 1.00 95.38 73 HIS A CA 1
ATOM 596 C C . HIS A 1 73 ? 13.386 -5.172 -9.620 1.00 95.38 73 HIS A C 1
ATOM 598 O O . HIS A 1 73 ? 13.915 -5.507 -10.683 1.00 95.38 73 HIS A O 1
ATOM 604 N N . ASN A 1 74 ? 12.088 -5.366 -9.389 1.00 93.69 74 ASN A N 1
ATOM 605 C CA . ASN A 1 74 ? 11.204 -6.044 -10.332 1.00 93.69 74 ASN A CA 1
ATOM 606 C C . ASN A 1 74 ? 11.003 -5.238 -11.619 1.00 93.69 74 ASN A C 1
ATOM 608 O O . ASN A 1 74 ? 10.993 -5.825 -12.700 1.00 93.69 74 ASN A O 1
ATOM 612 N N . GLN A 1 75 ? 10.935 -3.908 -11.530 1.00 94.81 75 GLN A N 1
ATOM 613 C CA . GLN A 1 75 ? 10.930 -3.026 -12.698 1.00 94.81 75 GLN A CA 1
ATOM 614 C C . GLN A 1 75 ? 12.200 -3.191 -13.540 1.00 94.81 75 GLN A C 1
ATOM 616 O O . GLN A 1 75 ? 12.121 -3.293 -14.765 1.00 94.81 75 GLN A O 1
ATOM 621 N N . ALA A 1 76 ? 13.372 -3.292 -12.904 1.00 95.06 76 ALA A N 1
ATOM 622 C CA . ALA A 1 76 ? 14.627 -3.530 -13.614 1.00 95.06 76 ALA A CA 1
ATOM 623 C C . ALA A 1 76 ? 14.650 -4.900 -14.319 1.00 95.06 76 ALA A C 1
ATOM 625 O O . ALA A 1 76 ? 15.116 -4.999 -15.456 1.00 95.06 76 ALA A O 1
ATOM 626 N N . ILE A 1 77 ? 14.123 -5.951 -13.680 1.00 94.50 77 ILE A N 1
ATOM 627 C CA . ILE A 1 77 ? 13.988 -7.282 -14.296 1.00 94.50 77 ILE A CA 1
ATOM 628 C C . ILE A 1 77 ? 13.006 -7.244 -15.472 1.00 94.50 77 ILE A C 1
ATOM 630 O O . ILE A 1 77 ? 13.307 -7.786 -16.537 1.00 94.50 77 ILE A O 1
ATOM 634 N N . ALA A 1 78 ? 11.843 -6.614 -15.298 1.00 93.56 78 ALA A N 1
ATOM 635 C CA . ALA A 1 78 ? 10.832 -6.492 -16.342 1.00 93.56 78 ALA A CA 1
ATOM 636 C C . ALA A 1 78 ? 11.404 -5.763 -17.567 1.00 93.56 78 ALA A C 1
ATOM 638 O O . ALA A 1 78 ? 11.315 -6.275 -18.683 1.00 93.56 78 ALA A O 1
ATOM 639 N N . ALA A 1 79 ? 12.116 -4.652 -17.350 1.00 93.50 79 ALA A N 1
ATOM 640 C CA . ALA A 1 79 ? 12.793 -3.913 -18.410 1.00 93.50 79 ALA A CA 1
ATOM 641 C C . ALA A 1 79 ? 13.823 -4.774 -19.166 1.00 93.50 79 ALA A C 1
ATOM 643 O O . ALA A 1 79 ? 13.831 -4.775 -20.397 1.00 93.50 79 ALA A O 1
ATOM 644 N N . GLN A 1 80 ? 14.641 -5.571 -18.463 1.00 95.31 80 GLN A N 1
ATOM 645 C CA . GLN A 1 80 ? 15.589 -6.503 -19.098 1.00 95.31 80 GLN A CA 1
ATOM 646 C C . GLN A 1 80 ? 14.893 -7.560 -19.966 1.00 95.31 80 GLN A C 1
ATOM 648 O O . GLN A 1 80 ? 15.431 -7.985 -20.988 1.00 95.31 80 GLN A O 1
ATOM 653 N N . LYS A 1 81 ? 13.684 -7.972 -19.577 1.00 94.56 81 LYS A N 1
ATOM 654 C CA . LYS A 1 81 ? 12.860 -8.941 -20.308 1.00 94.56 81 LYS A CA 1
ATOM 655 C C . LYS A 1 81 ? 11.977 -8.301 -21.386 1.00 94.56 81 LYS A C 1
ATOM 657 O O . LYS A 1 81 ? 11.209 -9.019 -22.018 1.00 94.56 81 LYS A O 1
ATOM 662 N N . ASN A 1 82 ? 12.080 -6.988 -21.623 1.00 93.94 82 ASN A N 1
ATOM 663 C CA . ASN A 1 82 ? 11.161 -6.217 -22.474 1.00 93.94 82 ASN A CA 1
ATOM 664 C C . ASN A 1 82 ? 9.682 -6.397 -22.075 1.00 93.94 82 ASN A C 1
ATOM 666 O O . ASN A 1 82 ? 8.787 -6.425 -22.920 1.00 93.94 82 ASN A O 1
ATOM 670 N N . GLN A 1 83 ? 9.431 -6.542 -20.776 1.00 93.69 83 GLN A N 1
ATOM 671 C CA . GLN A 1 83 ? 8.106 -6.640 -20.181 1.00 93.69 83 GLN A CA 1
ATOM 672 C C . GLN A 1 83 ? 7.784 -5.355 -19.418 1.00 93.69 83 GLN A C 1
ATOM 674 O O . GLN A 1 83 ? 8.672 -4.666 -18.918 1.00 93.69 83 GLN A O 1
ATOM 679 N N . ILE A 1 84 ? 6.495 -5.048 -19.313 1.00 91.62 84 ILE A N 1
ATOM 680 C CA . ILE A 1 84 ? 5.989 -3.951 -18.489 1.00 91.62 84 ILE A CA 1
ATOM 681 C C . ILE A 1 84 ? 5.361 -4.585 -17.256 1.00 91.62 84 ILE A C 1
ATOM 683 O O . ILE A 1 84 ? 4.423 -5.372 -17.381 1.00 91.62 84 ILE A O 1
ATOM 687 N N . LEU A 1 85 ? 5.870 -4.242 -16.076 1.00 92.81 85 LEU A N 1
ATOM 688 C CA . LEU A 1 85 ? 5.235 -4.600 -14.819 1.00 92.81 85 LEU A CA 1
ATOM 689 C C . LEU A 1 85 ? 4.387 -3.414 -14.362 1.00 92.81 85 LEU A C 1
ATOM 691 O O . LEU A 1 85 ? 4.903 -2.338 -14.085 1.00 92.81 85 LEU A O 1
ATOM 695 N N . SER A 1 86 ? 3.071 -3.592 -14.313 1.00 94.81 86 SER A N 1
ATOM 696 C CA . SER A 1 86 ? 2.174 -2.586 -13.738 1.00 94.81 86 SER A CA 1
ATOM 697 C C . SER A 1 86 ? 2.208 -2.639 -12.211 1.00 94.81 86 SER A C 1
ATOM 699 O O . SER A 1 86 ? 2.296 -3.733 -11.647 1.00 94.81 86 SER A O 1
ATOM 701 N N . ALA A 1 87 ? 2.020 -1.494 -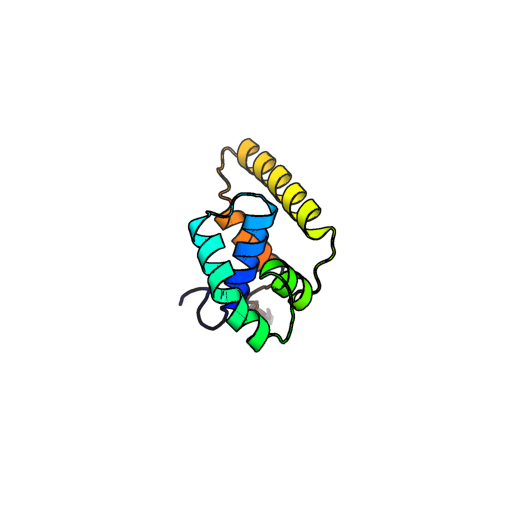11.555 1.00 94.62 87 ALA A N 1
ATOM 702 C CA . ALA A 1 87 ? 1.902 -1.391 -10.101 1.00 94.62 87 ALA A CA 1
ATOM 703 C C . ALA A 1 87 ? 0.822 -2.327 -9.519 1.00 94.62 87 ALA A C 1
ATOM 705 O O . ALA A 1 87 ? 1.059 -2.998 -8.516 1.00 94.62 87 ALA A O 1
ATOM 706 N N . GLU A 1 88 ? -0.335 -2.446 -10.184 1.00 92.25 88 GLU A N 1
ATOM 707 C CA . GLU A 1 88 ? -1.415 -3.354 -9.761 1.00 92.25 88 GLU A CA 1
ATOM 708 C C . GLU A 1 88 ? -0.979 -4.824 -9.789 1.00 92.25 88 GLU A C 1
ATOM 710 O O . GLU A 1 88 ? -1.164 -5.537 -8.805 1.00 92.25 88 GLU A O 1
ATOM 715 N N . ALA A 1 89 ? -0.345 -5.268 -10.880 1.00 92.62 89 ALA A N 1
ATOM 716 C CA . ALA A 1 89 ? 0.184 -6.630 -10.985 1.00 92.62 89 ALA A CA 1
ATOM 717 C C . ALA A 1 89 ? 1.275 -6.914 -9.939 1.00 92.62 89 ALA A C 1
ATOM 719 O O . ALA A 1 89 ? 1.327 -8.013 -9.392 1.00 92.62 89 ALA A O 1
ATOM 720 N N . PHE A 1 90 ? 2.124 -5.929 -9.630 1.00 94.56 90 PHE A N 1
ATOM 721 C CA . PHE A 1 90 ? 3.098 -6.050 -8.547 1.00 94.56 90 PHE A CA 1
ATOM 722 C C . PHE A 1 90 ? 2.408 -6.229 -7.189 1.00 94.56 90 PHE A C 1
ATOM 724 O O . PHE A 1 90 ? 2.719 -7.182 -6.478 1.00 94.56 90 PHE A O 1
ATOM 731 N N . ALA A 1 91 ? 1.435 -5.376 -6.852 1.00 93.81 91 ALA A N 1
ATOM 732 C CA . ALA A 1 91 ? 0.691 -5.477 -5.597 1.00 93.81 91 ALA A CA 1
ATOM 733 C C . ALA A 1 91 ? -0.033 -6.828 -5.465 1.00 93.81 91 ALA A C 1
ATOM 735 O O . ALA A 1 91 ? 0.053 -7.473 -4.421 1.00 93.81 91 ALA A O 1
ATOM 736 N N . GLN A 1 92 ? -0.677 -7.296 -6.537 1.00 91.50 92 GLN A N 1
ATOM 737 C CA . GLN A 1 92 ? -1.317 -8.612 -6.576 1.00 91.50 92 GLN A CA 1
ATOM 738 C C . GLN A 1 92 ? -0.314 -9.743 -6.337 1.00 91.50 92 GLN A C 1
ATOM 740 O O . GLN A 1 92 ? -0.557 -10.587 -5.478 1.00 91.50 92 GLN A O 1
ATOM 745 N N . ALA A 1 93 ? 0.828 -9.727 -7.030 1.00 91.00 93 ALA A N 1
ATOM 746 C CA . ALA A 1 93 ? 1.860 -10.752 -6.893 1.00 91.00 93 ALA A CA 1
ATOM 747 C C . ALA A 1 93 ? 2.500 -10.774 -5.496 1.00 91.00 93 ALA A C 1
ATOM 749 O O . ALA A 1 93 ? 2.856 -11.842 -4.999 1.00 91.00 93 ALA A O 1
ATOM 750 N N . VAL A 1 94 ? 2.658 -9.614 -4.850 1.00 90.75 94 VAL A N 1
ATOM 751 C CA . VAL A 1 94 ? 3.132 -9.533 -3.460 1.00 90.75 94 VAL A CA 1
ATOM 752 C C . VAL A 1 94 ? 2.094 -10.132 -2.514 1.00 90.75 94 VAL A C 1
ATOM 754 O O . VAL A 1 94 ? 2.451 -10.935 -1.655 1.00 90.75 94 VAL A O 1
ATOM 757 N N . VAL A 1 95 ? 0.812 -9.801 -2.680 1.00 89.31 95 VAL A N 1
ATOM 758 C CA . VAL A 1 95 ? -0.249 -10.388 -1.850 1.00 89.31 95 VAL A CA 1
ATOM 759 C C . VAL A 1 95 ? -0.353 -11.893 -2.066 1.00 89.31 95 VAL A C 1
ATOM 761 O O . VAL A 1 95 ? -0.441 -12.618 -1.086 1.00 89.31 95 VAL A O 1
ATOM 764 N N . ASP A 1 96 ? -0.274 -12.378 -3.304 1.00 86.81 96 ASP A N 1
ATOM 765 C CA . ASP A 1 96 ? -0.361 -13.814 -3.605 1.00 86.81 96 ASP A CA 1
ATOM 766 C C . ASP A 1 96 ? 0.776 -14.621 -2.978 1.00 86.81 96 ASP A C 1
ATOM 768 O O . ASP A 1 96 ? 0.546 -15.721 -2.484 1.00 86.81 96 ASP A O 1
ATOM 772 N N . GLN A 1 97 ? 1.991 -14.068 -2.946 1.00 84.25 97 GLN A N 1
ATOM 773 C CA . GLN A 1 97 ? 3.135 -14.720 -2.301 1.00 84.25 97 GLN A CA 1
ATOM 774 C C . GLN A 1 97 ? 2.984 -14.819 -0.778 1.00 84.25 97 GLN A C 1
ATOM 776 O O . GLN A 1 97 ? 3.474 -15.774 -0.182 1.00 84.25 97 GLN A O 1
ATOM 781 N N . ASN A 1 98 ? 2.324 -13.845 -0.147 1.00 78.25 98 ASN A N 1
ATOM 782 C CA . ASN A 1 98 ? 2.165 -13.796 1.310 1.00 78.25 98 ASN A CA 1
ATOM 783 C C . ASN A 1 98 ? 0.852 -14.437 1.794 1.00 78.25 98 ASN A C 1
ATOM 785 O O . ASN A 1 98 ? 0.766 -14.892 2.932 1.00 78.25 98 ASN A O 1
ATOM 789 N N . PHE A 1 99 ? -0.160 -14.488 0.930 1.00 73.75 99 PHE A N 1
ATOM 790 C CA . PHE A 1 99 ? -1.485 -15.051 1.181 1.00 73.75 99 PHE A CA 1
ATOM 791 C C . PHE A 1 99 ? -1.840 -16.017 0.057 1.00 73.75 99 PHE A C 1
ATOM 793 O O . PHE A 1 99 ? -2.754 -15.722 -0.725 1.00 73.75 99 PHE A O 1
ATOM 800 N N . PRO A 1 100 ? -1.144 -17.164 -0.043 1.00 64.25 100 PRO A N 1
ATOM 801 C CA . PRO A 1 100 ? -1.555 -18.188 -0.979 1.00 64.25 100 PRO A CA 1
ATOM 802 C C . PRO A 1 100 ? -3.014 -18.532 -0.669 1.00 64.25 100 PRO A C 1
ATOM 804 O O . PRO A 1 100 ? -3.370 -18.929 0.443 1.00 64.25 100 PRO A O 1
ATOM 807 N N . SER A 1 101 ? -3.886 -18.301 -1.651 1.00 60.62 101 SER A N 1
ATOM 808 C CA . SER A 1 101 ? -5.177 -18.986 -1.660 1.00 60.62 101 SER A CA 1
ATOM 809 C C . SER A 1 101 ? -4.826 -20.470 -1.657 1.00 60.62 101 SER A C 1
ATOM 811 O O . SER A 1 101 ? -3.904 -20.821 -2.387 1.00 60.62 101 SER A O 1
ATOM 813 N N . GLU A 1 102 ? -5.437 -21.255 -0.765 1.00 54.69 102 GLU A N 1
ATOM 814 C CA . GLU A 1 102 ? -5.128 -22.670 -0.495 1.00 54.69 102 GLU A CA 1
ATOM 815 C C . GLU A 1 102 ? -4.506 -23.401 -1.693 1.00 54.69 102 GLU A C 1
ATOM 817 O O . GLU A 1 102 ? -4.998 -23.212 -2.808 1.00 54.69 102 GLU A O 1
ATOM 822 N N . PRO A 1 103 ? -3.464 -24.231 -1.489 1.00 48.78 103 PRO A N 1
ATOM 823 C CA . PRO A 1 103 ? -2.911 -25.005 -2.587 1.00 48.78 103 PRO A CA 1
ATOM 824 C C . PRO A 1 103 ? -4.059 -25.811 -3.198 1.00 48.78 103 PRO A C 1
ATOM 826 O O . PRO A 1 103 ? -4.632 -26.679 -2.537 1.00 48.78 103 PRO A O 1
ATOM 829 N N . GLU A 1 104 ? -4.436 -25.489 -4.438 1.00 48.03 104 GLU A N 1
ATOM 830 C CA . GLU A 1 104 ? -5.148 -26.452 -5.266 1.00 48.03 104 GLU A CA 1
ATOM 831 C C . GLU A 1 104 ? -4.263 -27.692 -5.256 1.00 48.03 104 GLU A C 1
ATOM 833 O O . GLU A 1 104 ? -3.076 -27.593 -5.569 1.00 48.03 104 GLU A O 1
ATOM 838 N N . GLY A 1 105 ? -4.817 -28.783 -4.723 1.00 47.56 105 GLY A N 1
ATOM 839 C CA . GLY A 1 105 ? -4.070 -29.961 -4.321 1.00 47.56 105 GLY A CA 1
ATOM 840 C C . GLY A 1 105 ? -3.012 -30.333 -5.346 1.00 47.56 105 GLY A C 1
ATOM 841 O O . GLY A 1 105 ? -3.328 -30.604 -6.502 1.00 47.56 105 GLY A O 1
ATOM 842 N N . GLU A 1 106 ? -1.761 -30.376 -4.893 1.00 46.09 106 GLU A N 1
ATOM 843 C CA . GLU A 1 106 ? -0.823 -31.358 -5.412 1.00 46.09 106 GLU A CA 1
ATOM 844 C C . GLU A 1 106 ? -1.518 -32.706 -5.213 1.00 46.09 106 GLU A C 1
ATOM 846 O O . GLU A 1 106 ? -1.624 -33.224 -4.098 1.00 46.09 106 GLU A O 1
ATOM 851 N N . GLU A 1 107 ? -2.138 -33.187 -6.288 1.00 50.50 107 GLU A N 1
ATOM 852 C CA . GLU A 1 107 ? -2.540 -34.570 -6.428 1.00 50.50 107 GLU A CA 1
ATOM 853 C C . GLU A 1 107 ? -1.257 -35.371 -6.218 1.00 50.50 107 GLU A C 1
ATOM 855 O O . GLU A 1 107 ? -0.358 -35.389 -7.057 1.00 50.50 107 GLU A O 1
ATOM 860 N N . ASP A 1 108 ? -1.147 -35.924 -5.013 1.00 47.84 108 ASP A N 1
ATOM 861 C CA . ASP A 1 108 ? -0.276 -37.029 -4.658 1.00 47.84 108 ASP A CA 1
ATOM 862 C C . ASP A 1 108 ? -0.595 -38.158 -5.646 1.00 47.84 108 ASP A C 1
ATOM 864 O O . ASP A 1 108 ? -1.455 -39.007 -5.409 1.00 47.84 108 ASP A O 1
ATOM 868 N N . GLU A 1 109 ? 0.037 -38.118 -6.821 1.00 50.22 109 GLU A N 1
ATOM 869 C CA . GLU A 1 109 ? 0.181 -39.283 -7.676 1.00 50.22 109 GLU A CA 1
ATOM 870 C C . GLU A 1 109 ? 1.122 -40.225 -6.928 1.00 50.22 109 GLU A C 1
ATOM 872 O O . GLU A 1 109 ? 2.335 -40.265 -7.139 1.00 50.22 109 GLU A O 1
ATOM 877 N N . GLY A 1 110 ? 0.533 -40.962 -5.987 1.00 51.25 110 GLY A N 1
ATOM 878 C CA . GLY A 1 110 ? 1.058 -42.233 -5.548 1.00 51.25 110 GLY A CA 1
ATOM 879 C C . GLY A 1 110 ? 1.231 -43.106 -6.783 1.00 51.25 110 GLY A C 1
ATOM 880 O O . GLY A 1 110 ? 0.288 -43.753 -7.236 1.00 51.25 110 GLY A O 1
ATOM 881 N N . GLU 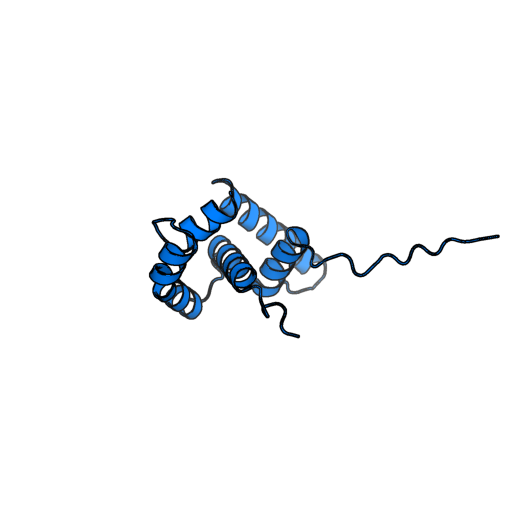A 1 111 ? 2.443 -43.108 -7.331 1.00 50.78 111 GLU A N 1
ATOM 882 C CA . GLU A 1 111 ? 2.940 -44.198 -8.158 1.00 50.78 111 GLU A CA 1
ATOM 883 C C . GLU A 1 111 ? 3.003 -45.444 -7.259 1.00 50.78 111 GLU A C 1
ATOM 885 O O . GLU A 1 111 ? 4.019 -45.774 -6.646 1.00 50.78 111 GLU A O 1
ATOM 890 N N . GLU A 1 112 ? 1.860 -46.117 -7.125 1.00 52.91 112 GLU A N 1
ATOM 891 C CA . GLU A 1 112 ? 1.838 -47.564 -6.981 1.00 52.91 112 GLU A CA 1
ATOM 892 C C . GLU A 1 112 ? 2.419 -48.140 -8.276 1.00 52.91 112 GLU A C 1
ATOM 894 O O . GLU A 1 112 ? 1.767 -47.980 -9.299 1.00 52.91 112 GLU A O 1
ATOM 899 N N . GLU A 1 113 ? 3.610 -48.757 -8.231 1.00 52.06 113 GLU A N 1
ATOM 900 C CA . GLU A 1 113 ? 3.945 -50.081 -8.816 1.00 52.06 113 GLU A CA 1
ATOM 901 C C . GLU A 1 113 ? 5.221 -50.672 -8.177 1.00 52.06 113 GLU A C 1
ATOM 903 O O . GLU A 1 113 ? 6.275 -49.994 -8.142 1.00 52.06 113 GLU A O 1
#

Sequence (113 aa):
MSRYEGKPFVRLIECYILSAIDELPAVYEQKLVEMVPALKETYNIEGTWREVVAEVMQFPDSIDEELRGMWNHNQAIAAQKNQILSAEAFAQAVVDQNFPSEPEGEEDEGEEE

Foldseek 3Di:
DDPCVVPVLLVLQLQLLCVLQVNRDVVVVVVQQVCQVVLCVVQVDDDGSNVSSCVVVVPDPCVSVVSNVVVVVVCVVCVVVVHDDDSSNSSVVVSCVVDPPPPPDPPPPPPDD

Organism: NCBI:txid2894196